Protein AF-A0A183GHI1-F1 (afdb_monomer_lite)

pLDDT: mean 78.78, std 17.62, range [42.84, 97.44]

Secondary structure (DSSP, 8-state):
--HHHHHHHHHHHHSS---EEEEE-TT--EEE--SS--SEEEEEEETTEEEEEE---TT--SGGGTS-B---SS--PBPSS---EEE-TTS-EEESS--GGG-EEEEE----SSS---HHHHHTTS-EEEEEE--

Structure (mmCIF, N/CA/C/O backbone):
data_AF-A0A183GHI1-F1
#
_entry.id   AF-A0A183GHI1-F1
#
loop_
_atom_site.group_PDB
_atom_site.id
_atom_site.type_symbol
_atom_site.label_atom_id
_atom_site.label_alt_id
_atom_site.label_comp_id
_atom_site.label_asym_id
_atom_site.label_entity_id
_atom_site.label_seq_id
_atom_site.pdbx_PDB_ins_code
_atom_site.Cartn_x
_atom_site.Cartn_y
_atom_site.Cartn_z
_atom_site.occupancy
_atom_site.B_iso_or_equiv
_atom_site.auth_seq_id
_atom_site.auth_comp_id
_atom_site.auth_asym_id
_atom_site.auth_atom_id
_atom_site.pdbx_PDB_model_num
ATOM 1 N N . MET A 1 1 ? 24.263 -10.294 43.091 1.00 52.53 1 MET A N 1
ATOM 2 C CA . MET A 1 1 ? 24.248 -9.223 42.062 1.00 52.53 1 MET A CA 1
ATOM 3 C C . MET A 1 1 ? 23.836 -9.687 40.654 1.00 52.53 1 MET A C 1
ATOM 5 O O . MET A 1 1 ? 23.770 -8.847 39.773 1.00 52.53 1 MET A O 1
ATOM 9 N N . ILE A 1 2 ? 23.483 -10.962 40.427 1.00 55.78 2 ILE A N 1
ATOM 10 C CA . ILE A 1 2 ? 23.146 -11.502 39.088 1.00 55.78 2 ILE A CA 1
ATOM 11 C C . ILE A 1 2 ? 21.675 -11.251 38.680 1.00 55.78 2 ILE A C 1
ATOM 13 O O . ILE A 1 2 ? 21.379 -11.072 37.505 1.00 55.78 2 ILE A O 1
ATOM 17 N N . PHE A 1 3 ? 20.756 -11.125 39.644 1.00 51.34 3 PHE A N 1
ATOM 18 C CA . PHE A 1 3 ? 19.318 -10.951 39.375 1.00 51.34 3 PHE A CA 1
ATOM 19 C C . PHE A 1 3 ? 18.925 -9.600 38.751 1.00 51.34 3 PHE A C 1
ATOM 21 O O . PHE A 1 3 ? 17.931 -9.527 38.033 1.00 51.34 3 PHE A O 1
ATOM 28 N N . ARG A 1 4 ? 19.696 -8.526 38.984 1.00 51.56 4 ARG A N 1
ATOM 29 C CA . ARG A 1 4 ? 19.403 -7.196 38.411 1.00 51.56 4 ARG A CA 1
ATOM 30 C C . ARG A 1 4 ? 19.732 -7.109 36.918 1.00 51.56 4 ARG A C 1
ATOM 32 O O . ARG A 1 4 ? 19.047 -6.396 36.195 1.00 51.56 4 ARG A O 1
ATOM 39 N N . SER A 1 5 ? 20.731 -7.859 36.456 1.00 56.31 5 SER A N 1
ATOM 40 C CA . SER A 1 5 ? 21.157 -7.858 35.052 1.00 56.31 5 SER A CA 1
ATOM 41 C C . SER A 1 5 ? 20.150 -8.569 34.138 1.00 56.31 5 SER A C 1
ATOM 43 O O . SER A 1 5 ? 19.945 -8.144 33.005 1.00 56.31 5 SER A O 1
ATOM 45 N N . CYS A 1 6 ? 19.459 -9.601 34.637 1.00 54.22 6 CYS A N 1
ATOM 46 C CA . CYS A 1 6 ? 18.436 -10.324 33.871 1.00 54.22 6 CYS A CA 1
ATOM 47 C C . CYS A 1 6 ? 17.162 -9.494 33.624 1.00 54.22 6 CYS A C 1
ATOM 49 O O . CYS A 1 6 ? 16.547 -9.624 32.570 1.00 54.22 6 CYS A O 1
ATOM 51 N N . LEU A 1 7 ? 16.792 -8.612 34.558 1.00 54.41 7 LEU A N 1
ATOM 52 C CA . LEU A 1 7 ? 15.621 -7.730 34.436 1.00 54.41 7 LEU A CA 1
ATOM 53 C C . LEU A 1 7 ? 15.800 -6.638 33.370 1.00 54.41 7 LEU A C 1
ATOM 55 O O . LEU A 1 7 ? 14.836 -6.242 32.722 1.00 54.41 7 LEU A O 1
ATOM 59 N N . LEU A 1 8 ? 17.033 -6.174 33.155 1.00 53.81 8 LEU A N 1
ATOM 60 C CA . LEU A 1 8 ? 17.333 -5.208 32.094 1.00 53.81 8 LEU A CA 1
ATOM 61 C C . LEU A 1 8 ? 17.269 -5.855 30.703 1.00 53.81 8 LEU A C 1
ATOM 63 O O . LEU A 1 8 ? 16.797 -5.229 29.759 1.00 53.81 8 LEU A O 1
ATOM 67 N N . LEU A 1 9 ? 17.673 -7.123 30.577 1.00 54.25 9 LEU A N 1
ATOM 68 C CA . LEU A 1 9 ? 17.614 -7.857 29.309 1.00 54.25 9 LEU A CA 1
ATOM 69 C C . LEU A 1 9 ? 16.176 -8.211 28.891 1.00 54.25 9 LEU A C 1
ATOM 71 O O . LEU A 1 9 ? 15.864 -8.141 27.703 1.00 54.25 9 LEU A O 1
ATOM 75 N N . SER A 1 10 ? 15.279 -8.528 29.834 1.00 56.31 10 SER A N 1
ATOM 76 C CA . SER A 1 10 ? 13.866 -8.787 29.506 1.00 56.31 10 SER A CA 1
ATOM 77 C C . SER A 1 10 ? 13.108 -7.517 29.112 1.00 56.31 10 SER A C 1
ATOM 79 O O . SER A 1 10 ? 12.265 -7.563 28.217 1.00 56.31 10 SER A O 1
ATOM 81 N N . ALA A 1 11 ? 13.441 -6.371 29.716 1.00 53.19 11 ALA A N 1
ATOM 82 C CA . ALA A 1 11 ? 12.863 -5.089 29.331 1.00 53.19 11 ALA A CA 1
ATOM 83 C C . ALA A 1 11 ? 13.244 -4.712 27.889 1.00 53.19 11 ALA A C 1
ATOM 85 O O . ALA A 1 11 ? 12.370 -4.321 27.123 1.00 53.19 11 ALA A O 1
ATOM 86 N N . VAL A 1 12 ? 14.506 -4.906 27.481 1.00 54.34 12 VAL A N 1
ATOM 87 C CA . VAL A 1 12 ? 14.966 -4.627 26.104 1.00 54.34 12 VAL A CA 1
ATOM 88 C C . VAL A 1 12 ? 14.313 -5.562 25.079 1.00 54.34 12 VAL A C 1
ATOM 90 O O . VAL A 1 12 ? 13.942 -5.106 24.001 1.00 54.34 12 VAL A O 1
ATOM 93 N N . ALA A 1 13 ? 14.089 -6.836 25.414 1.00 53.34 13 ALA A N 1
ATOM 94 C CA . ALA A 1 13 ? 13.412 -7.783 24.522 1.00 53.34 13 ALA A CA 1
ATOM 95 C C . ALA A 1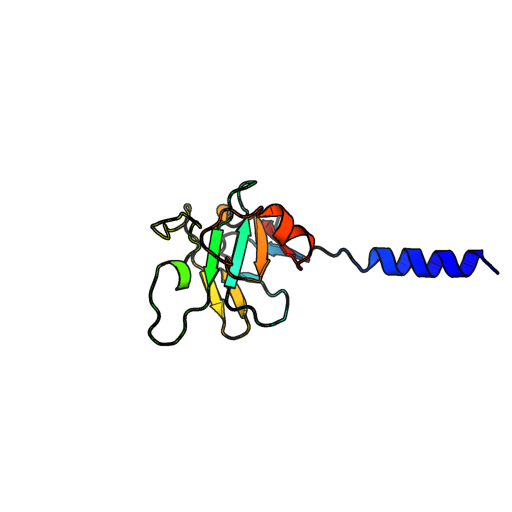 13 ? 11.930 -7.437 24.263 1.00 53.34 13 ALA A C 1
ATOM 97 O O . ALA A 1 13 ? 11.384 -7.814 23.231 1.00 53.34 13 ALA A O 1
ATOM 98 N N . CYS A 1 14 ? 11.279 -6.690 25.162 1.00 47.84 14 CYS A N 1
ATOM 99 C CA . CYS A 1 14 ? 9.898 -6.238 24.968 1.00 47.84 14 CYS A CA 1
ATOM 100 C C . CYS A 1 14 ? 9.794 -5.021 24.024 1.00 47.84 14 CYS A C 1
ATOM 102 O O . CYS A 1 14 ? 8.733 -4.766 23.460 1.00 47.84 14 CYS A O 1
ATOM 104 N N . TYR A 1 15 ? 10.893 -4.286 23.813 1.00 48.38 15 TYR A N 1
ATOM 105 C CA . TYR A 1 15 ? 10.932 -3.126 22.913 1.00 48.38 15 TYR A CA 1
ATOM 106 C C . TYR A 1 15 ? 11.164 -3.491 21.440 1.00 48.38 15 TYR A C 1
ATOM 108 O O . TYR A 1 15 ? 10.995 -2.640 20.571 1.00 48.38 15 TYR A O 1
ATOM 116 N N . THR A 1 16 ? 11.551 -4.729 21.123 1.00 46.22 16 THR A N 1
ATOM 117 C CA . THR A 1 16 ? 12.033 -5.089 19.777 1.00 46.22 16 THR A CA 1
ATOM 118 C C . THR A 1 16 ? 10.983 -5.733 18.871 1.00 46.22 16 THR A C 1
ATOM 120 O O . THR A 1 16 ? 11.326 -6.245 17.808 1.00 46.22 16 THR A O 1
ATOM 123 N N . SER A 1 17 ? 9.698 -5.735 19.233 1.00 50.44 17 SER A N 1
ATOM 124 C CA . SER A 1 17 ? 8.654 -6.362 18.403 1.00 50.44 17 SER A CA 1
ATOM 125 C C . SER A 1 17 ? 7.317 -5.624 18.445 1.00 50.44 17 SER A C 1
ATOM 127 O O . SER A 1 17 ? 6.260 -6.237 18.560 1.00 50.44 17 SER A O 1
ATOM 129 N N . THR A 1 18 ? 7.325 -4.295 18.334 1.00 51.94 18 THR A N 1
ATOM 130 C CA . THR A 1 18 ? 6.084 -3.557 18.071 1.00 51.94 18 THR A CA 1
ATOM 131 C C . THR A 1 18 ? 5.784 -3.601 16.581 1.00 51.94 18 THR A C 1
ATOM 133 O O . THR A 1 18 ? 6.216 -2.744 15.814 1.00 51.94 18 THR A O 1
ATOM 136 N N . ALA A 1 19 ? 5.028 -4.613 16.171 1.00 59.91 19 ALA A N 1
ATOM 137 C CA . ALA A 1 19 ? 4.194 -4.490 14.989 1.00 59.91 19 ALA A CA 1
ATOM 138 C C . ALA A 1 19 ? 3.323 -3.236 15.139 1.00 59.91 19 ALA A C 1
ATOM 140 O O . ALA A 1 19 ? 2.560 -3.129 16.106 1.00 59.91 19 ALA A O 1
ATOM 141 N N . LEU A 1 20 ? 3.446 -2.271 14.226 1.00 79.62 20 LEU A N 1
ATOM 142 C CA . LEU A 1 20 ? 2.577 -1.099 14.261 1.00 79.62 20 LEU A CA 1
ATOM 143 C C . LEU A 1 20 ? 1.174 -1.544 13.831 1.00 79.62 20 LEU A C 1
ATOM 145 O O . LEU A 1 20 ? 1.000 -2.063 12.732 1.00 79.62 20 LEU A O 1
ATOM 149 N N . ASN A 1 21 ? 0.173 -1.376 14.688 1.00 87.50 21 ASN A N 1
ATOM 150 C CA . ASN A 1 21 ? -1.216 -1.668 14.338 1.00 87.50 21 ASN A CA 1
ATOM 151 C C . ASN A 1 21 ? -1.914 -0.348 14.009 1.00 87.50 21 ASN A C 1
ATOM 153 O O . ASN A 1 21 ? -2.069 0.507 14.880 1.00 87.50 21 ASN A O 1
ATOM 157 N N . VAL A 1 22 ? -2.321 -0.180 12.754 1.00 92.50 22 VAL A N 1
ATOM 158 C CA . VAL A 1 22 ? -3.076 0.978 12.272 1.00 92.50 22 VAL A CA 1
ATOM 159 C C . VAL A 1 22 ? -4.530 0.553 12.112 1.00 92.50 22 VAL A C 1
ATOM 161 O O . VAL A 1 22 ? -4.817 -0.406 11.401 1.00 92.50 22 VAL A O 1
ATOM 164 N N . LYS A 1 23 ? -5.455 1.258 12.769 1.00 95.12 23 LYS A N 1
ATOM 165 C CA . LYS A 1 23 ? -6.902 1.033 12.636 1.00 95.12 23 LYS A CA 1
ATOM 166 C C . LYS A 1 23 ? -7.534 2.159 11.823 1.00 95.12 23 LYS A C 1
ATOM 168 O O . LYS A 1 23 ? -7.282 3.321 12.130 1.00 95.12 23 LYS A O 1
ATOM 173 N N . ALA A 1 24 ? -8.366 1.822 10.841 1.00 95.56 24 ALA A N 1
ATOM 174 C CA . ALA A 1 24 ? -9.077 2.795 10.008 1.00 95.56 24 ALA A CA 1
ATOM 175 C C . ALA A 1 24 ? -10.482 2.313 9.623 1.00 95.56 24 ALA A C 1
ATOM 177 O O . ALA A 1 24 ? -10.715 1.110 9.476 1.00 95.56 24 ALA A O 1
ATOM 178 N N . ALA A 1 25 ? -11.419 3.246 9.463 1.00 97.31 25 ALA A N 1
ATOM 179 C CA . ALA A 1 25 ? -12.765 2.946 8.982 1.00 97.31 25 ALA A CA 1
ATOM 180 C C . ALA A 1 25 ? -12.826 2.909 7.444 1.00 97.31 25 ALA A C 1
ATOM 182 O O . ALA A 1 25 ? -12.029 3.545 6.752 1.00 97.31 25 ALA A O 1
ATOM 183 N N . VAL A 1 26 ? -13.819 2.206 6.889 1.00 96.50 26 VAL A N 1
ATOM 184 C CA . VAL A 1 26 ? -14.080 2.238 5.441 1.00 96.50 26 VAL A CA 1
ATOM 185 C C . VAL A 1 26 ? -14.407 3.668 5.006 1.00 96.50 26 VAL A C 1
ATOM 187 O O . VAL A 1 26 ? -15.212 4.350 5.634 1.00 96.50 26 VAL A O 1
ATOM 190 N N . GLY A 1 27 ? -13.786 4.117 3.919 1.00 96.56 27 GLY A N 1
ATOM 191 C CA . GLY A 1 27 ? -13.896 5.478 3.406 1.00 96.56 27 GLY A CA 1
ATOM 192 C C . GLY A 1 27 ? -12.794 6.415 3.904 1.00 96.56 27 GLY A C 1
ATOM 193 O O . GLY A 1 27 ? -12.511 7.409 3.234 1.00 96.56 27 GLY A O 1
ATOM 194 N N . GLU A 1 28 ? -12.144 6.091 5.026 1.00 97.19 28 GLU A N 1
ATOM 195 C CA . GLU A 1 28 ? -11.122 6.928 5.655 1.00 97.19 28 GLU A CA 1
ATOM 196 C C . GLU A 1 28 ? -9.840 6.983 4.816 1.00 97.19 28 GLU A C 1
ATOM 198 O O . GLU A 1 28 ? -9.422 5.998 4.202 1.00 97.19 28 GLU A O 1
ATOM 203 N N . ARG A 1 29 ? -9.187 8.147 4.798 1.00 97.44 29 ARG A N 1
ATOM 204 C CA . ARG A 1 29 ? -7.853 8.290 4.217 1.00 97.44 29 ARG A CA 1
ATOM 205 C C . ARG A 1 29 ? -6.818 7.776 5.213 1.00 97.44 29 ARG A C 1
ATOM 207 O O . ARG A 1 29 ? -6.737 8.288 6.324 1.00 97.44 29 ARG A O 1
ATOM 214 N N . VAL A 1 30 ? -5.976 6.842 4.788 1.00 96.56 30 VAL A N 1
ATOM 215 C CA . VAL A 1 30 ? -4.950 6.224 5.639 1.00 96.56 30 VAL A CA 1
ATOM 216 C C . VAL A 1 30 ? -3.564 6.573 5.120 1.00 96.56 30 VAL A C 1
ATOM 218 O O . VAL A 1 30 ? -3.299 6.441 3.926 1.00 96.56 30 VAL A O 1
ATOM 221 N N . THR A 1 31 ? -2.675 6.981 6.023 1.00 95.75 31 THR A N 1
ATOM 222 C CA . THR A 1 31 ? -1.246 7.155 5.742 1.00 95.75 31 THR A CA 1
ATOM 223 C C . THR A 1 31 ? -0.460 6.151 6.570 1.00 95.75 31 THR A C 1
ATOM 225 O O . THR A 1 31 ? -0.587 6.109 7.791 1.00 95.75 31 THR A O 1
ATOM 228 N N . LEU A 1 32 ? 0.343 5.344 5.892 1.00 94.00 32 LEU A N 1
ATOM 229 C CA . LEU A 1 32 ? 1.205 4.324 6.462 1.00 94.00 32 LEU A CA 1
ATOM 230 C C . LEU A 1 32 ? 2.655 4.770 6.287 1.00 94.00 32 LEU A C 1
ATOM 232 O O . LEU A 1 32 ? 3.092 5.050 5.171 1.00 94.00 32 LEU A O 1
ATOM 236 N N . ASP A 1 33 ? 3.388 4.844 7.392 1.00 91.31 33 ASP A N 1
ATOM 237 C CA . ASP A 1 33 ? 4.775 5.298 7.415 1.00 91.31 33 ASP A CA 1
ATOM 238 C C . ASP A 1 33 ? 5.573 4.435 8.399 1.00 91.31 33 ASP A C 1
ATOM 240 O O . ASP A 1 33 ? 5.227 4.329 9.576 1.00 91.31 33 ASP A O 1
ATOM 244 N N . LEU A 1 34 ? 6.608 3.768 7.889 1.00 86.00 34 LEU A N 1
ATOM 245 C CA . LEU A 1 34 ? 7.531 2.931 8.663 1.00 86.00 34 LEU A CA 1
ATOM 246 C C . LEU A 1 34 ? 8.901 3.606 8.848 1.00 86.00 34 LEU A C 1
ATOM 248 O O . LEU A 1 34 ? 9.824 2.985 9.377 1.00 86.00 34 LEU A O 1
ATOM 252 N N . GLY A 1 35 ? 9.040 4.867 8.430 1.00 77.31 35 GLY A N 1
ATOM 253 C CA . GLY A 1 35 ? 10.313 5.569 8.359 1.00 77.31 35 GLY A CA 1
ATOM 254 C C . GLY A 1 35 ? 11.183 5.119 7.179 1.00 77.31 35 GLY A C 1
ATOM 255 O O . GLY A 1 35 ? 10.926 4.110 6.528 1.00 77.31 35 GLY A O 1
ATOM 256 N N . ALA A 1 36 ? 12.221 5.913 6.900 1.00 62.50 36 ALA A N 1
ATOM 257 C CA . ALA A 1 36 ? 13.233 5.710 5.856 1.00 62.50 36 ALA A CA 1
ATOM 258 C C . ALA A 1 36 ? 12.708 5.226 4.478 1.00 62.50 36 ALA A C 1
ATOM 260 O O . ALA A 1 36 ? 12.879 4.070 4.105 1.00 62.50 36 ALA A O 1
ATOM 261 N N . GLY A 1 37 ? 12.155 6.161 3.694 1.00 61.69 37 GLY A N 1
ATOM 262 C CA . GLY A 1 37 ? 12.596 6.494 2.324 1.00 61.69 37 GLY A CA 1
ATOM 263 C C . GLY A 1 37 ? 12.573 5.438 1.213 1.00 61.69 37 GLY A C 1
ATOM 264 O O . GLY A 1 37 ? 13.150 5.688 0.157 1.00 61.69 37 GLY A O 1
ATOM 265 N N . ASP A 1 38 ? 11.953 4.278 1.404 1.00 74.88 38 ASP A N 1
ATOM 266 C CA . ASP A 1 38 ? 11.790 3.315 0.314 1.00 74.88 38 ASP A CA 1
ATOM 267 C C . ASP A 1 38 ? 10.740 3.821 -0.692 1.00 74.88 38 ASP A C 1
ATOM 269 O O . ASP A 1 38 ? 9.614 4.181 -0.346 1.00 74.88 38 ASP A O 1
ATOM 273 N N . ASP A 1 39 ? 11.079 3.761 -1.979 1.00 85.00 39 ASP A N 1
ATOM 274 C CA . ASP A 1 39 ? 10.203 4.172 -3.082 1.00 85.00 39 ASP A CA 1
ATOM 275 C C . ASP A 1 39 ? 9.068 3.181 -3.357 1.00 85.00 39 ASP A C 1
ATOM 277 O O . ASP A 1 39 ? 8.488 3.183 -4.438 1.00 85.00 39 ASP A O 1
ATOM 281 N N . GLY A 1 40 ? 8.761 2.260 -2.451 1.00 88.88 40 GLY A N 1
ATOM 282 C CA . GLY A 1 40 ? 7.760 1.242 -2.709 1.00 88.88 40 GLY A CA 1
ATOM 283 C C . GLY A 1 40 ? 7.250 0.561 -1.468 1.00 88.88 40 GLY A C 1
ATOM 284 O O . GLY A 1 40 ? 7.883 0.570 -0.417 1.00 88.88 40 GLY A O 1
ATOM 285 N N . TRP A 1 41 ? 6.083 -0.035 -1.636 1.00 91.19 41 TRP A N 1
ATOM 286 C CA . TRP A 1 41 ? 5.374 -0.755 -0.607 1.00 91.19 41 TRP A CA 1
ATOM 287 C C . TRP A 1 41 ? 4.931 -2.097 -1.131 1.00 91.19 41 TRP A C 1
ATOM 289 O O . TRP A 1 41 ? 4.535 -2.245 -2.289 1.00 91.19 41 TRP A O 1
ATOM 299 N N . ARG A 1 42 ? 4.948 -3.065 -0.230 1.00 89.31 42 ARG A N 1
ATOM 300 C CA . ARG A 1 42 ? 4.349 -4.371 -0.426 1.00 89.31 42 ARG A CA 1
ATOM 301 C C . ARG A 1 42 ? 3.221 -4.542 0.564 1.00 89.31 42 ARG A C 1
ATOM 303 O O . ARG A 1 42 ? 3.294 -4.030 1.683 1.00 89.31 42 ARG A O 1
ATOM 310 N N . ARG A 1 43 ? 2.215 -5.303 0.160 1.00 91.44 43 ARG A N 1
ATOM 311 C CA . ARG A 1 43 ? 1.178 -5.759 1.069 1.00 91.44 43 ARG A CA 1
ATOM 312 C C . ARG A 1 43 ? 0.821 -7.212 0.849 1.00 91.44 43 ARG A C 1
ATOM 314 O O . ARG A 1 43 ? 0.943 -7.730 -0.259 1.00 91.44 43 ARG A O 1
ATOM 321 N N . GLU A 1 44 ? 0.316 -7.818 1.907 1.00 89.81 44 GLU A N 1
ATOM 322 C CA . GLU A 1 44 ? -0.233 -9.163 1.915 1.00 89.81 44 GLU A CA 1
ATOM 323 C C . GLU A 1 44 ? -1.612 -9.110 2.572 1.00 89.81 44 GLU A C 1
ATOM 325 O O . GLU A 1 44 ? -1.751 -8.869 3.772 1.00 89.81 44 GLU A O 1
ATOM 330 N N . ARG A 1 45 ? -2.645 -9.287 1.748 1.00 90.38 45 ARG A N 1
ATOM 331 C CA . ARG A 1 45 ? -4.047 -9.375 2.189 1.00 90.38 45 ARG A CA 1
ATOM 332 C C . ARG A 1 45 ? -4.523 -10.819 2.278 1.00 90.38 45 ARG A C 1
ATOM 334 O O . ARG A 1 45 ? -5.390 -11.157 3.074 1.00 90.38 45 ARG A O 1
ATOM 341 N N . VAL A 1 46 ? -3.937 -11.663 1.431 1.00 84.44 46 VAL A N 1
ATOM 342 C CA . VAL A 1 46 ? -4.149 -13.106 1.360 1.00 84.44 46 VAL A CA 1
ATOM 343 C C . VAL A 1 46 ? -2.795 -13.766 1.546 1.00 84.44 46 VAL A C 1
ATOM 345 O O . VAL A 1 46 ? -1.823 -13.364 0.907 1.00 84.44 46 VAL A O 1
ATOM 348 N N . ARG A 1 47 ? -2.740 -14.784 2.408 1.00 80.50 47 ARG A N 1
ATOM 349 C CA . ARG A 1 47 ? -1.483 -15.434 2.769 1.00 80.50 47 ARG A CA 1
ATOM 350 C C . ARG A 1 47 ? -0.739 -15.954 1.532 1.00 80.50 47 ARG A C 1
ATOM 352 O O . ARG A 1 47 ? -1.298 -16.741 0.773 1.00 80.50 47 ARG A O 1
ATOM 359 N N . GLY A 1 48 ? 0.516 -15.553 1.358 1.00 75.31 48 GLY A N 1
ATOM 360 C CA . GLY A 1 48 ? 1.381 -15.945 0.242 1.00 75.31 48 GLY A CA 1
ATOM 361 C C . GLY A 1 48 ? 1.165 -15.168 -1.062 1.00 75.31 48 GLY A C 1
ATOM 362 O O . GLY A 1 48 ? 1.895 -15.410 -2.023 1.00 75.31 48 GLY A O 1
ATOM 363 N N . LEU A 1 49 ? 0.215 -14.225 -1.112 1.00 81.38 49 LEU A N 1
ATOM 364 C CA . LEU A 1 49 ? 0.005 -13.345 -2.261 1.00 81.38 49 LEU A CA 1
ATOM 365 C C . LEU A 1 49 ? 0.496 -11.935 -1.940 1.00 81.38 49 LEU A C 1
ATOM 367 O O . LEU A 1 49 ? -0.179 -11.155 -1.267 1.00 81.38 49 LEU A O 1
ATOM 371 N N . VAL A 1 50 ? 1.676 -11.611 -2.456 1.00 84.94 50 VAL A N 1
ATOM 372 C CA . VAL A 1 50 ? 2.270 -10.286 -2.286 1.00 84.94 50 VAL A CA 1
ATOM 373 C C . VAL A 1 50 ? 1.861 -9.396 -3.430 1.00 84.94 50 VAL A C 1
ATOM 375 O O . VAL A 1 50 ? 2.018 -9.749 -4.591 1.00 84.94 50 VAL A O 1
ATOM 378 N N . GLU A 1 51 ? 1.386 -8.213 -3.093 1.00 89.81 51 GLU A N 1
ATOM 379 C CA . GLU A 1 51 ? 1.089 -7.149 -4.035 1.00 89.81 51 GLU A CA 1
ATOM 380 C C . GLU A 1 51 ? 2.056 -5.995 -3.773 1.00 89.81 51 GLU A C 1
ATOM 382 O O . GLU A 1 51 ? 2.482 -5.798 -2.633 1.00 89.81 51 GLU A O 1
ATOM 387 N N . PHE A 1 52 ? 2.409 -5.211 -4.790 1.00 89.62 52 PHE A N 1
ATOM 388 C CA . PHE A 1 52 ? 3.287 -4.058 -4.596 1.00 89.62 52 PHE A CA 1
ATOM 389 C C . PHE A 1 52 ? 2.799 -2.805 -5.312 1.00 89.62 52 PHE A C 1
ATOM 391 O O . PHE A 1 52 ? 2.155 -2.872 -6.353 1.00 89.62 52 PHE A O 1
ATOM 398 N N . ILE A 1 53 ? 3.149 -1.657 -4.752 1.00 91.69 53 ILE A N 1
ATOM 399 C CA . ILE A 1 53 ? 2.958 -0.325 -5.321 1.00 91.69 53 ILE A CA 1
ATOM 400 C C . ILE A 1 53 ? 4.274 0.428 -5.170 1.00 91.69 53 ILE A C 1
ATOM 402 O O . ILE A 1 53 ? 5.033 0.175 -4.232 1.00 91.69 53 ILE A O 1
ATOM 406 N N . LYS A 1 54 ? 4.590 1.337 -6.088 1.00 89.56 54 LYS A N 1
ATOM 407 C CA . LYS A 1 54 ? 5.797 2.145 -5.970 1.00 89.56 54 LYS A CA 1
ATOM 408 C C . LYS A 1 54 ? 5.586 3.597 -6.350 1.00 89.56 54 LYS A C 1
ATOM 410 O O . LYS A 1 54 ? 4.726 3.926 -7.162 1.00 89.56 54 LYS A O 1
ATOM 415 N N . ARG A 1 55 ? 6.428 4.455 -5.786 1.00 90.69 55 ARG A N 1
ATOM 416 C CA . ARG A 1 55 ? 6.604 5.816 -6.262 1.00 90.69 55 ARG A CA 1
ATOM 417 C C . ARG A 1 55 ? 7.171 5.752 -7.675 1.00 90.69 55 ARG A C 1
ATOM 419 O O . ARG A 1 55 ? 8.138 5.036 -7.941 1.00 90.69 55 ARG A O 1
ATOM 426 N N . CYS A 1 56 ? 6.544 6.495 -8.571 1.00 87.44 56 CYS A N 1
ATOM 427 C CA . CYS A 1 56 ? 7.012 6.675 -9.934 1.00 87.44 56 CYS A CA 1
ATOM 428 C C . CYS A 1 56 ? 7.664 8.047 -10.057 1.00 87.44 56 CYS A C 1
ATOM 430 O O . CYS A 1 56 ? 7.153 9.032 -9.521 1.00 87.44 56 CYS A O 1
ATOM 432 N N . GLY A 1 57 ? 8.817 8.090 -10.723 1.00 87.12 57 GLY A N 1
ATOM 433 C CA . GLY A 1 57 ? 9.513 9.341 -11.001 1.00 87.12 57 GLY A CA 1
ATOM 434 C C . GLY A 1 57 ? 8.796 10.179 -12.068 1.00 87.12 57 GLY A C 1
ATOM 435 O O . GLY A 1 57 ? 7.837 9.714 -12.691 1.00 87.12 57 GLY A O 1
ATOM 436 N N . PRO A 1 58 ? 9.274 11.407 -12.329 1.00 88.06 58 PRO A N 1
ATOM 437 C CA . PRO A 1 58 ? 8.768 12.227 -13.424 1.00 88.06 58 PRO A CA 1
ATOM 438 C C . PRO A 1 58 ? 8.818 11.463 -14.757 1.00 88.06 58 PRO A C 1
ATOM 440 O O . PRO A 1 58 ? 9.871 10.970 -15.155 1.00 88.06 58 PRO A O 1
ATOM 443 N N . GLY A 1 59 ? 7.676 11.345 -15.438 1.00 87.06 59 GLY A N 1
ATOM 444 C CA . GLY A 1 59 ? 7.562 10.655 -16.730 1.00 87.06 59 GLY A CA 1
ATOM 445 C C . GLY A 1 59 ? 7.438 9.128 -16.659 1.00 87.06 59 GLY A C 1
ATOM 446 O O . GLY A 1 59 ? 7.130 8.507 -17.676 1.00 87.06 59 GLY A O 1
ATOM 447 N N . GLU A 1 60 ? 7.606 8.507 -15.488 1.00 85.12 60 GLU A N 1
ATOM 448 C CA . GLU A 1 60 ? 7.304 7.087 -15.324 1.00 85.12 60 GLU A CA 1
ATOM 449 C C . GLU A 1 60 ? 5.786 6.879 -15.235 1.00 85.12 60 GLU A C 1
ATOM 451 O O . GLU A 1 60 ? 5.095 7.497 -14.425 1.00 85.12 60 GLU A O 1
ATOM 456 N N . THR A 1 61 ? 5.268 5.965 -16.055 1.00 83.94 61 THR A N 1
ATOM 457 C CA . THR A 1 61 ? 3.852 5.595 -16.070 1.00 83.94 61 THR A CA 1
ATOM 458 C C . THR A 1 61 ? 3.690 4.093 -15.862 1.00 83.94 61 THR A C 1
ATOM 460 O O . THR A 1 61 ? 4.585 3.296 -16.148 1.00 83.94 61 THR A O 1
ATOM 463 N N . GLY A 1 62 ? 2.543 3.693 -15.320 1.00 85.88 62 GLY A N 1
ATOM 464 C CA . GLY A 1 62 ? 2.212 2.291 -15.116 1.00 85.88 62 GLY A CA 1
ATOM 465 C C . GLY A 1 62 ? 1.203 2.085 -13.991 1.00 85.88 62 GLY A C 1
ATOM 466 O O . GLY A 1 62 ? 1.023 2.961 -13.142 1.00 85.88 62 GLY A O 1
ATOM 467 N N . PRO A 1 63 ? 0.546 0.915 -13.950 1.00 88.75 63 PRO A N 1
ATOM 468 C CA . PRO A 1 63 ? -0.443 0.615 -12.920 1.00 88.75 63 PRO A CA 1
ATOM 469 C C . PRO A 1 63 ? 0.161 0.630 -11.509 1.00 88.75 63 PRO A C 1
ATOM 471 O O . PRO A 1 63 ? -0.502 1.055 -10.571 1.00 88.75 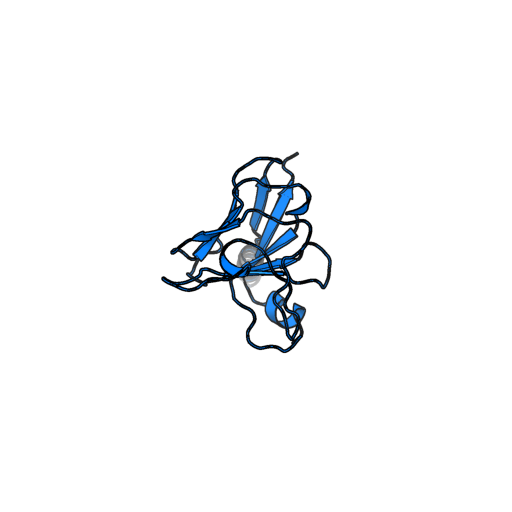63 PRO A O 1
ATOM 474 N N . HIS A 1 64 ? 1.437 0.259 -11.362 1.00 87.94 64 HIS A N 1
ATOM 475 C CA . HIS A 1 64 ? 2.157 0.243 -10.082 1.00 87.94 64 HIS A CA 1
ATOM 476 C C . HIS A 1 64 ? 2.389 1.629 -9.464 1.00 87.94 64 HIS A C 1
ATOM 478 O O . HIS A 1 64 ? 2.851 1.692 -8.329 1.00 87.94 64 HIS A O 1
ATOM 484 N N . CYS A 1 65 ? 2.117 2.720 -10.189 1.00 88.69 65 CYS A N 1
ATOM 485 C CA . CYS A 1 65 ? 2.264 4.088 -9.684 1.00 88.69 65 CYS A CA 1
ATOM 486 C C . CYS A 1 65 ? 1.086 4.526 -8.798 1.00 88.69 65 CYS A C 1
ATOM 488 O O . CYS A 1 65 ? 1.236 5.400 -7.946 1.00 88.69 65 CYS A O 1
ATOM 490 N N . THR A 1 66 ? -0.097 3.950 -9.029 1.00 90.75 66 THR A N 1
ATOM 491 C CA . THR A 1 66 ? -1.363 4.350 -8.383 1.00 90.75 66 THR A CA 1
ATOM 492 C C . THR A 1 66 ? -2.203 3.166 -7.907 1.00 90.75 66 THR A C 1
ATOM 494 O O . THR A 1 66 ? -3.303 3.340 -7.391 1.00 90.75 66 THR A O 1
ATOM 497 N N . ASN A 1 67 ? -1.718 1.942 -8.117 1.00 92.19 67 ASN A N 1
ATOM 498 C CA . ASN A 1 67 ? -2.389 0.721 -7.709 1.00 92.19 67 ASN A CA 1
ATOM 499 C C . ASN A 1 67 ? -1.368 -0.299 -7.217 1.00 92.19 67 ASN A C 1
ATOM 501 O O . ASN A 1 67 ? -0.221 -0.345 -7.667 1.00 92.19 67 ASN A O 1
ATOM 505 N N . PHE A 1 68 ? -1.840 -1.182 -6.346 1.00 92.25 68 PHE A N 1
ATOM 506 C CA . PHE A 1 68 ? -1.149 -2.428 -6.075 1.00 92.25 68 PHE A CA 1
ATOM 507 C C . PHE A 1 68 ? -1.220 -3.339 -7.300 1.00 92.25 68 PHE A C 1
ATOM 509 O O . PHE A 1 68 ? -2.270 -3.479 -7.929 1.00 92.25 68 PHE A O 1
ATOM 516 N N . VAL A 1 69 ? -0.097 -3.958 -7.641 1.00 89.81 69 VAL A N 1
ATOM 517 C CA . VAL A 1 69 ? 0.028 -4.910 -8.744 1.00 89.81 69 VAL A CA 1
ATOM 518 C C . VAL A 1 69 ? 0.612 -6.226 -8.247 1.00 89.81 69 VAL A C 1
ATOM 520 O O . VAL A 1 69 ? 1.331 -6.270 -7.247 1.00 89.81 69 VAL A O 1
ATOM 523 N N . LEU A 1 70 ? 0.315 -7.304 -8.962 1.00 86.25 70 LEU A N 1
ATOM 524 C CA . LEU A 1 70 ? 0.871 -8.621 -8.683 1.00 86.25 70 LEU A CA 1
ATOM 525 C C . LEU A 1 70 ? 2.283 -8.763 -9.295 1.00 86.25 70 LEU A C 1
ATOM 527 O O . LEU A 1 70 ? 2.498 -8.341 -10.437 1.00 86.25 70 LEU A O 1
ATOM 531 N N . PRO A 1 71 ? 3.248 -9.375 -8.582 1.00 69.94 71 PRO A N 1
ATOM 532 C CA . PRO A 1 71 ? 4.561 -9.732 -9.101 1.00 69.94 71 PRO A CA 1
ATOM 533 C C . PRO A 1 71 ? 4.421 -11.008 -9.939 1.00 69.94 71 PRO A C 1
ATOM 535 O O . PRO A 1 71 ? 4.561 -12.120 -9.444 1.00 69.94 71 PRO A O 1
ATOM 538 N N . VAL A 1 72 ? 4.065 -10.860 -11.212 1.00 66.88 72 VAL A N 1
ATOM 539 C CA . VAL A 1 72 ? 3.868 -11.982 -12.147 1.00 66.88 72 VAL A CA 1
ATOM 540 C C . VAL A 1 72 ? 4.791 -11.755 -13.346 1.00 66.88 72 VAL A C 1
ATOM 542 O O . VAL A 1 72 ? 4.943 -10.605 -13.765 1.00 66.88 72 VAL A O 1
ATOM 545 N N . PRO A 1 73 ? 5.441 -12.803 -13.890 1.00 55.19 73 PRO A N 1
ATOM 546 C CA . PRO A 1 73 ? 6.713 -12.659 -14.606 1.00 55.19 73 PRO A CA 1
ATOM 547 C C . PRO A 1 73 ? 6.696 -11.860 -15.916 1.00 55.19 73 PRO A C 1
ATOM 549 O O . PRO A 1 73 ? 7.772 -11.505 -16.387 1.00 55.19 73 PRO A O 1
ATOM 552 N N . TYR A 1 74 ? 5.533 -11.546 -16.496 1.00 50.81 74 TYR A N 1
ATOM 553 C CA . TYR A 1 74 ? 5.465 -10.873 -17.802 1.00 50.81 74 TYR A CA 1
ATOM 554 C C . TYR A 1 74 ? 4.499 -9.686 -17.874 1.00 50.81 74 TYR A C 1
ATOM 556 O O . TYR A 1 74 ? 4.667 -8.841 -18.746 1.00 50.81 74 TYR A O 1
ATOM 564 N N . GLU A 1 75 ? 3.559 -9.539 -16.932 1.00 59.47 75 GLU A N 1
ATOM 565 C CA . GLU A 1 75 ? 2.662 -8.379 -16.882 1.00 59.47 75 GLU A CA 1
ATOM 566 C C . GLU A 1 75 ? 2.312 -8.013 -15.436 1.00 59.47 75 GLU A C 1
ATOM 568 O O . GLU A 1 75 ? 1.783 -8.823 -14.670 1.00 59.47 75 GLU A O 1
ATOM 573 N N . ARG A 1 76 ? 2.577 -6.754 -15.063 1.00 71.62 76 ARG A N 1
ATOM 574 C CA . ARG A 1 76 ? 2.143 -6.170 -13.787 1.00 71.62 76 ARG A CA 1
ATOM 575 C C . ARG A 1 76 ? 0.638 -5.935 -13.842 1.00 71.62 76 ARG A C 1
ATOM 577 O O . ARG A 1 76 ? 0.177 -4.851 -14.195 1.00 71.62 76 ARG A O 1
ATOM 584 N N . ARG A 1 77 ? -0.134 -6.969 -13.524 1.00 86.06 77 ARG A N 1
ATOM 585 C CA . ARG A 1 77 ? -1.593 -6.875 -13.448 1.00 86.06 77 ARG A CA 1
ATOM 586 C C . ARG A 1 77 ? -1.994 -6.169 -12.162 1.00 86.06 77 ARG A C 1
ATOM 588 O O . ARG A 1 77 ? -1.448 -6.465 -11.101 1.00 86.06 77 ARG A O 1
ATOM 595 N N . VAL A 1 78 ? -2.955 -5.254 -12.265 1.00 89.69 78 VAL A N 1
ATOM 596 C CA . VAL A 1 78 ? -3.573 -4.613 -11.099 1.00 89.69 78 VAL A CA 1
ATOM 597 C C . VAL A 1 78 ? -4.162 -5.695 -10.195 1.00 89.69 78 VAL A C 1
ATOM 599 O O . VAL A 1 78 ? -4.858 -6.592 -10.673 1.00 89.69 78 VAL A O 1
ATOM 602 N N . ALA A 1 79 ? -3.844 -5.625 -8.906 1.00 90.56 79 ALA A N 1
ATOM 603 C CA . ALA A 1 79 ? -4.394 -6.519 -7.907 1.00 90.56 79 ALA A CA 1
ATOM 604 C C . ALA A 1 79 ? -5.869 -6.182 -7.667 1.00 90.56 79 ALA A C 1
ATOM 606 O O . ALA A 1 79 ? -6.241 -5.016 -7.522 1.00 90.56 79 ALA A O 1
ATOM 607 N N . GLU A 1 80 ? -6.704 -7.215 -7.610 1.00 91.06 80 GLU A N 1
ATOM 608 C CA . GLU A 1 80 ? -8.133 -7.080 -7.348 1.00 91.06 80 GLU A CA 1
ATOM 609 C C . GLU A 1 80 ? -8.473 -7.625 -5.948 1.00 91.06 80 GLU A C 1
ATOM 611 O O . GLU A 1 80 ? -7.879 -8.615 -5.514 1.00 91.06 80 GLU A O 1
ATOM 616 N N . PRO A 1 81 ? -9.407 -7.011 -5.200 1.00 92.25 81 PRO A N 1
ATOM 617 C CA . PRO A 1 81 ? -10.057 -5.729 -5.482 1.00 92.25 81 PRO A CA 1
ATOM 618 C C . PRO A 1 81 ? -9.082 -4.547 -5.448 1.00 92.25 81 PRO A C 1
ATOM 620 O O . PRO A 1 81 ? -8.225 -4.490 -4.561 1.00 92.25 81 PRO A O 1
ATOM 623 N N . ARG A 1 82 ? -9.242 -3.603 -6.385 1.00 93.75 82 ARG A N 1
ATOM 624 C CA . ARG A 1 82 ? -8.377 -2.414 -6.479 1.00 93.75 82 ARG A CA 1
ATOM 625 C C . ARG A 1 82 ? -8.409 -1.551 -5.231 1.00 93.75 82 ARG A C 1
ATOM 627 O O . ARG A 1 82 ? -9.467 -1.337 -4.630 1.00 93.75 82 ARG A O 1
ATOM 634 N N . SER A 1 83 ? -7.282 -0.906 -4.981 1.00 93.12 83 SER A N 1
ATOM 635 C CA . SER A 1 83 ? -7.117 0.100 -3.937 1.00 93.12 83 SER A CA 1
ATOM 636 C C . SER A 1 83 ? -6.668 1.399 -4.575 1.00 93.12 83 SER A C 1
ATOM 638 O O . SER A 1 83 ? -5.773 1.390 -5.416 1.00 93.12 83 SER A O 1
ATOM 640 N N . ASP A 1 84 ? -7.288 2.503 -4.174 1.00 91.81 84 ASP A N 1
ATOM 641 C CA . ASP A 1 84 ? -6.861 3.833 -4.594 1.00 91.81 84 ASP A CA 1
ATOM 642 C C . ASP A 1 84 ? -5.748 4.297 -3.655 1.00 91.81 84 ASP A C 1
ATOM 644 O O . ASP A 1 84 ? -6.005 4.708 -2.519 1.00 91.81 84 ASP A O 1
ATOM 648 N N . ALA A 1 85 ? -4.502 4.137 -4.100 1.00 95.31 85 ALA A N 1
ATOM 649 C CA . ALA A 1 85 ? -3.334 4.367 -3.269 1.00 95.31 85 ALA A CA 1
ATOM 650 C C . ALA A 1 85 ? -2.161 4.956 -4.059 1.00 95.31 85 ALA A C 1
ATOM 652 O O . ALA A 1 85 ? -2.095 4.856 -5.278 1.00 95.31 85 ALA A O 1
ATOM 653 N N . TYR A 1 86 ? -1.217 5.580 -3.365 1.00 94.56 86 TYR A N 1
ATOM 654 C CA . TYR A 1 86 ? 0.031 6.062 -3.953 1.00 94.56 86 TYR A CA 1
ATOM 655 C C . TYR A 1 86 ? 1.122 6.172 -2.890 1.00 94.56 86 TYR A C 1
ATOM 657 O O . TYR A 1 86 ? 0.833 6.222 -1.696 1.00 94.56 86 TYR A O 1
ATOM 665 N N . VAL A 1 87 ? 2.378 6.234 -3.330 1.00 94.00 87 VAL A N 1
ATOM 666 C CA . VAL A 1 87 ? 3.532 6.438 -2.445 1.00 94.00 87 VAL A CA 1
ATOM 667 C C . VAL A 1 87 ? 4.009 7.885 -2.571 1.00 94.00 87 VAL A C 1
ATOM 669 O O . VAL A 1 87 ? 4.197 8.382 -3.683 1.00 94.00 87 VAL A O 1
ATOM 672 N N . THR A 1 88 ? 4.155 8.580 -1.443 1.00 92.88 88 THR A N 1
ATOM 673 C CA . THR A 1 88 ? 4.639 9.966 -1.380 1.00 92.88 88 THR A CA 1
ATOM 674 C C . THR A 1 88 ? 6.142 10.043 -1.644 1.00 92.88 88 THR A C 1
ATOM 676 O O . THR A 1 88 ? 6.851 9.043 -1.591 1.00 92.88 88 THR A O 1
ATOM 679 N N . GLU A 1 89 ? 6.658 11.253 -1.864 1.00 89.94 89 GLU A N 1
ATOM 680 C CA . GLU A 1 89 ? 8.102 11.506 -1.965 1.00 89.94 89 GLU A CA 1
ATOM 681 C C . GLU A 1 89 ? 8.886 11.114 -0.705 1.00 89.94 89 GLU A C 1
ATOM 683 O O . GLU A 1 89 ? 10.023 10.669 -0.815 1.00 89.94 89 GLU A O 1
ATOM 688 N N . SER A 1 90 ? 8.266 11.201 0.475 1.00 89.38 90 SER A N 1
ATOM 689 C CA . SER A 1 90 ? 8.869 10.746 1.733 1.00 89.38 90 SER A CA 1
ATOM 690 C C . SER A 1 90 ? 8.902 9.220 1.890 1.00 89.38 90 SER A C 1
ATOM 692 O O . SER A 1 90 ? 9.456 8.728 2.870 1.00 89.38 90 SER A O 1
ATOM 694 N N . GLY A 1 91 ? 8.301 8.471 0.958 1.00 90.06 91 GLY A N 1
ATOM 695 C CA . GLY A 1 91 ? 8.174 7.017 1.035 1.00 90.06 91 GLY A CA 1
ATOM 696 C C . GLY A 1 91 ? 6.966 6.537 1.844 1.00 90.06 91 GLY A C 1
ATOM 697 O O . GLY A 1 91 ? 6.851 5.343 2.093 1.00 90.06 91 GLY A O 1
ATOM 698 N N . ALA A 1 92 ? 6.039 7.417 2.238 1.00 93.25 92 ALA A N 1
ATOM 699 C CA . ALA A 1 92 ? 4.815 7.014 2.930 1.00 93.25 92 ALA A CA 1
ATOM 700 C C . ALA A 1 92 ? 3.776 6.475 1.936 1.00 93.25 92 ALA A C 1
ATOM 702 O O . ALA A 1 92 ? 3.588 7.028 0.851 1.00 93.25 92 ALA A O 1
ATOM 703 N N . LEU A 1 93 ? 3.061 5.418 2.311 1.00 95.25 93 LEU A N 1
ATOM 704 C CA . LEU A 1 93 ? 1.943 4.898 1.531 1.00 95.25 93 LEU A CA 1
ATOM 705 C C . LEU A 1 93 ? 0.655 5.590 1.955 1.00 95.25 93 LEU A C 1
ATOM 707 O O . LEU A 1 93 ? 0.267 5.560 3.118 1.00 95.25 93 LEU A O 1
ATOM 711 N N . VAL A 1 94 ? -0.046 6.165 0.989 1.00 96.50 94 VAL A N 1
ATOM 712 C CA . VAL A 1 94 ? -1.358 6.766 1.190 1.00 96.50 94 VAL A CA 1
ATOM 713 C C . VAL A 1 94 ? -2.403 5.904 0.507 1.00 96.50 94 VAL A C 1
ATOM 715 O O . VAL A 1 94 ? -2.339 5.715 -0.703 1.00 96.50 94 VAL A O 1
ATOM 718 N N . ILE A 1 95 ? -3.404 5.458 1.260 1.00 97.31 95 ILE A N 1
ATOM 719 C CA . ILE A 1 95 ? -4.653 4.900 0.736 1.00 97.31 95 ILE A CA 1
ATOM 720 C C . ILE A 1 95 ? -5.693 6.018 0.814 1.00 97.31 95 ILE A C 1
ATOM 722 O O . ILE A 1 95 ? -6.010 6.503 1.901 1.00 97.31 95 ILE A O 1
ATOM 726 N N . ARG A 1 96 ? -6.188 6.489 -0.337 1.00 96.44 96 ARG A N 1
ATOM 727 C CA . ARG A 1 96 ? -7.054 7.680 -0.402 1.00 96.44 96 ARG A CA 1
ATOM 728 C C . ARG A 1 96 ? -8.397 7.459 0.276 1.00 96.44 96 ARG A C 1
ATOM 730 O O . ARG A 1 96 ? -8.894 8.373 0.925 1.00 96.44 96 ARG A O 1
ATOM 737 N N . SER A 1 97 ? -8.958 6.269 0.097 1.00 96.25 97 SER A N 1
ATOM 738 C CA . SER A 1 97 ? -10.221 5.848 0.685 1.00 96.25 97 SER A CA 1
ATOM 739 C C . SER A 1 97 ? -10.141 4.355 0.982 1.00 96.25 97 SER A C 1
ATOM 741 O O . SER A 1 97 ? -10.156 3.527 0.069 1.00 96.25 97 SER A O 1
ATOM 743 N N . MET A 1 98 ? -9.965 4.032 2.261 1.00 95.81 98 MET A N 1
ATOM 744 C CA . MET A 1 98 ? -9.755 2.676 2.749 1.00 95.81 98 MET A CA 1
ATOM 745 C C . MET A 1 98 ? -10.981 1.808 2.482 1.00 95.81 98 MET A C 1
ATOM 747 O O . MET A 1 98 ? -12.118 2.201 2.737 1.00 95.81 98 MET A O 1
ATOM 751 N N . LYS A 1 99 ? -10.753 0.607 1.963 1.00 96.38 99 LYS A N 1
ATOM 752 C CA . LYS A 1 99 ? -11.765 -0.436 1.803 1.00 96.38 99 LYS A CA 1
ATOM 753 C C . LYS A 1 99 ? -11.525 -1.522 2.841 1.00 96.38 99 LYS A C 1
ATOM 755 O O . LYS A 1 99 ? -10.392 -1.768 3.241 1.00 96.38 99 LYS A O 1
ATOM 760 N N . ALA A 1 100 ? -12.566 -2.2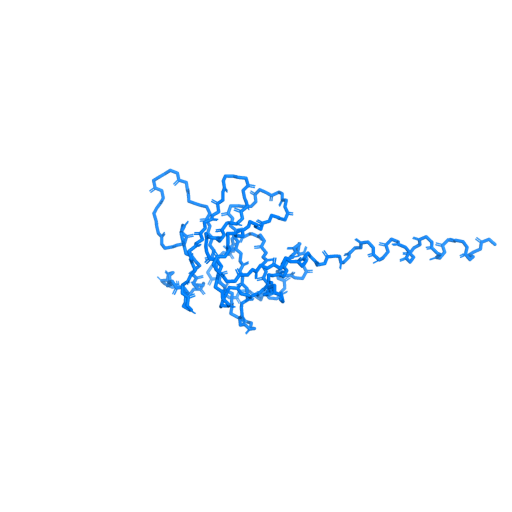74 3.195 1.00 96.19 100 ALA A N 1
ATOM 761 C CA . ALA A 1 100 ? -12.403 -3.456 4.049 1.00 96.19 100 ALA A CA 1
ATOM 762 C C . ALA A 1 100 ? -11.395 -4.460 3.457 1.00 96.19 100 ALA A C 1
ATOM 764 O O . ALA A 1 100 ? -10.638 -5.104 4.174 1.00 96.19 100 ALA A O 1
ATOM 765 N N . THR A 1 101 ? -11.326 -4.523 2.126 1.00 96.00 101 THR A N 1
ATOM 766 C CA . THR A 1 101 ? -10.368 -5.342 1.385 1.00 96.00 101 THR A CA 1
ATOM 767 C C . THR A 1 101 ? -8.953 -4.773 1.384 1.00 96.00 101 THR A C 1
ATOM 769 O O . THR A 1 101 ? -8.123 -5.332 0.691 1.00 96.00 101 THR A O 1
ATOM 772 N N . ASP A 1 102 ? -8.658 -3.661 2.056 1.00 96.19 102 ASP A N 1
ATOM 773 C CA . ASP A 1 102 ? -7.292 -3.143 2.214 1.00 96.19 102 ASP A CA 1
ATOM 774 C C . ASP A 1 102 ? -6.626 -3.635 3.503 1.00 96.19 102 ASP A C 1
ATOM 776 O O . ASP A 1 102 ? -5.426 -3.435 3.681 1.00 96.19 102 ASP A O 1
ATOM 780 N N . VAL A 1 103 ? -7.373 -4.304 4.386 1.00 95.88 103 VAL A N 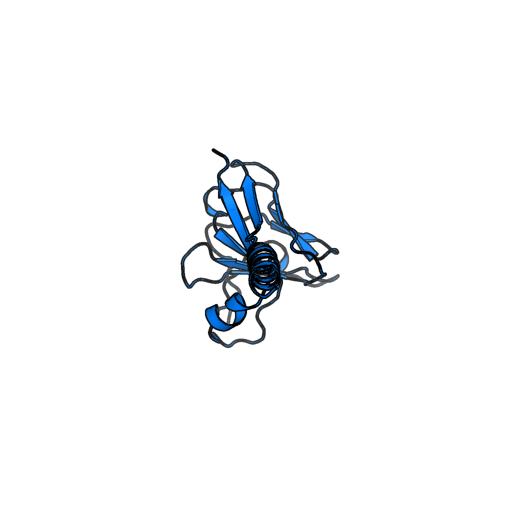1
ATOM 781 C CA . VAL A 1 103 ? -6.826 -4.946 5.587 1.00 95.88 103 VAL A CA 1
ATOM 782 C C . VAL A 1 103 ? -5.742 -5.948 5.200 1.00 95.88 103 VAL A C 1
ATOM 784 O O . VAL A 1 103 ? -5.905 -6.738 4.268 1.00 95.88 103 VAL A O 1
ATOM 787 N N . GLY A 1 104 ? -4.626 -5.911 5.923 1.00 94.00 104 GLY A N 1
ATOM 788 C CA . GLY A 1 104 ? -3.488 -6.775 5.644 1.00 94.00 104 GLY A CA 1
ATOM 789 C C . GLY A 1 104 ? -2.205 -6.331 6.330 1.00 94.00 104 GLY A C 1
ATOM 790 O O . GLY A 1 104 ? -2.192 -5.414 7.158 1.00 94.00 104 GLY A O 1
ATOM 791 N N . LEU A 1 105 ? -1.120 -7.006 5.971 1.00 92.12 105 LEU A N 1
ATOM 792 C CA . LEU A 1 105 ? 0.236 -6.671 6.395 1.00 92.12 105 LEU A CA 1
ATOM 793 C C . LEU A 1 105 ? 0.905 -5.801 5.339 1.00 92.12 105 LEU A C 1
ATOM 795 O O . LEU A 1 105 ? 0.753 -6.058 4.147 1.00 92.12 105 LEU A O 1
ATOM 799 N N . TYR A 1 106 ? 1.638 -4.785 5.778 1.00 91.69 106 TYR A N 1
ATOM 800 C CA . TYR A 1 106 ? 2.295 -3.802 4.925 1.00 91.69 106 TYR A CA 1
ATOM 801 C C . TYR A 1 106 ? 3.764 -3.643 5.303 1.00 91.69 106 TYR A C 1
ATOM 803 O O . TYR A 1 106 ? 4.123 -3.624 6.483 1.00 91.69 106 TYR A O 1
ATOM 811 N N . HIS A 1 107 ? 4.600 -3.487 4.278 1.00 87.62 107 HIS A N 1
ATOM 812 C CA . HIS A 1 107 ? 6.051 -3.378 4.390 1.00 87.62 107 HIS A CA 1
ATOM 813 C C . HIS A 1 107 ? 6.601 -2.396 3.359 1.00 87.62 107 HIS A C 1
ATOM 815 O O . HIS A 1 107 ? 6.066 -2.285 2.254 1.00 87.62 107 HIS A O 1
ATOM 821 N N . THR A 1 108 ? 7.729 -1.772 3.672 1.00 86.94 108 THR A N 1
ATOM 822 C CA . THR A 1 108 ? 8.494 -0.973 2.714 1.00 86.94 108 THR A CA 1
ATOM 823 C C . THR A 1 108 ? 9.395 -1.837 1.817 1.00 86.94 108 THR A C 1
ATOM 825 O O . THR A 1 108 ? 9.892 -2.903 2.204 1.00 86.94 108 THR A O 1
ATOM 828 N N . GLY A 1 109 ? 9.599 -1.377 0.581 1.00 79.19 109 GLY A N 1
ATOM 829 C CA . GLY A 1 109 ? 10.518 -1.938 -0.409 1.00 79.19 109 GLY A CA 1
ATOM 830 C C . GLY A 1 109 ? 9.852 -2.384 -1.717 1.00 79.19 109 GLY A C 1
ATOM 831 O O . GLY A 1 109 ? 8.685 -2.762 -1.769 1.00 79.19 109 GLY A O 1
ATOM 832 N N . GLN A 1 110 ? 10.626 -2.406 -2.803 1.00 66.38 110 GLN A N 1
ATOM 833 C CA . GLN A 1 110 ? 10.195 -2.923 -4.113 1.00 66.38 110 GLN A CA 1
ATOM 834 C C . GLN A 1 110 ? 10.622 -4.389 -4.299 1.00 66.38 110 GLN A C 1
ATOM 836 O O . GLN A 1 110 ? 11.609 -4.801 -3.680 1.00 66.38 110 GLN A O 1
ATOM 841 N N . PRO A 1 111 ? 9.921 -5.207 -5.112 1.00 62.06 111 PRO A N 1
ATOM 842 C CA . PRO A 1 111 ? 10.405 -6.529 -5.523 1.00 62.06 111 PRO A CA 1
ATOM 843 C C . PRO A 1 111 ? 11.815 -6.420 -6.122 1.00 62.06 111 PRO A C 1
ATOM 845 O O . PRO A 1 111 ? 12.023 -5.659 -7.066 1.00 62.06 111 PRO A O 1
ATOM 848 N N . ARG A 1 112 ? 12.798 -7.142 -5.569 1.00 55.44 112 ARG A N 1
ATOM 849 C CA . ARG A 1 112 ? 14.129 -7.255 -6.183 1.00 55.44 112 ARG A CA 1
ATOM 850 C C . ARG A 1 112 ? 14.088 -8.443 -7.144 1.00 55.44 112 ARG A C 1
ATOM 852 O O . ARG A 1 112 ? 14.170 -9.580 -6.706 1.00 55.44 112 ARG A O 1
ATOM 859 N N . GLY A 1 113 ? 13.934 -8.168 -8.438 1.00 51.44 113 GLY A N 1
ATOM 860 C CA . GLY A 1 113 ? 13.955 -9.182 -9.498 1.00 51.44 113 GLY A CA 1
ATOM 861 C C . GLY A 1 113 ? 12.594 -9.795 -9.856 1.00 51.44 113 GLY A C 1
ATOM 862 O O . GLY A 1 113 ? 11.565 -9.478 -9.264 1.00 51.44 113 GLY A O 1
ATOM 863 N N . ASN A 1 114 ? 12.617 -10.667 -10.870 1.00 45.25 114 ASN A N 1
ATOM 864 C CA . ASN A 1 114 ? 11.449 -11.389 -11.403 1.00 45.25 114 ASN A CA 1
ATOM 865 C C . ASN A 1 114 ? 11.184 -12.711 -10.666 1.00 45.25 114 ASN A C 1
ATOM 867 O O . ASN A 1 114 ? 10.261 -13.443 -11.021 1.00 45.25 114 ASN A O 1
ATOM 871 N N . ALA A 1 115 ? 12.037 -13.062 -9.703 1.00 42.84 115 ALA A N 1
ATOM 872 C CA . ALA A 1 115 ? 11.950 -14.339 -9.029 1.00 42.84 115 ALA A CA 1
ATOM 873 C C . ALA A 1 115 ? 10.851 -14.287 -7.958 1.00 42.84 115 ALA A C 1
ATOM 875 O O . ALA A 1 115 ? 10.813 -13.334 -7.172 1.00 42.84 115 ALA A O 1
ATOM 876 N N . PRO A 1 116 ? 10.008 -15.327 -7.852 1.00 47.41 116 PRO A N 1
ATOM 877 C CA . PRO A 1 116 ? 9.266 -15.620 -6.635 1.00 47.41 116 PRO A CA 1
ATOM 878 C C . PRO A 1 116 ? 10.263 -16.123 -5.574 1.00 47.41 116 PRO A C 1
ATOM 880 O O . PRO A 1 116 ? 10.158 -17.241 -5.081 1.00 47.41 116 PRO A O 1
ATOM 883 N N . GLU A 1 117 ? 11.309 -15.344 -5.290 1.00 46.47 117 GLU A N 1
ATOM 884 C CA . GLU A 1 117 ? 12.213 -15.630 -4.186 1.00 46.47 117 GLU A CA 1
ATOM 885 C C . GLU A 1 117 ? 11.421 -15.495 -2.899 1.00 46.47 117 GLU A C 1
ATOM 887 O O . GLU A 1 117 ? 10.677 -14.527 -2.731 1.00 46.47 117 GLU A O 1
ATOM 892 N N . ASP A 1 118 ? 11.580 -16.512 -2.050 1.00 49.34 118 ASP A N 1
ATOM 893 C CA . ASP A 1 118 ? 10.866 -16.765 -0.808 1.00 49.34 118 ASP A CA 1
ATOM 894 C C . ASP A 1 118 ? 10.480 -15.465 -0.105 1.00 49.34 118 ASP A C 1
ATOM 896 O O . ASP A 1 118 ? 11.232 -14.853 0.659 1.00 49.34 118 ASP A O 1
ATOM 900 N N . VAL A 1 119 ? 9.270 -15.035 -0.435 1.00 51.22 119 VAL A N 1
ATOM 901 C CA . VAL A 1 119 ? 8.671 -13.769 -0.055 1.00 51.22 119 VAL A CA 1
ATOM 902 C C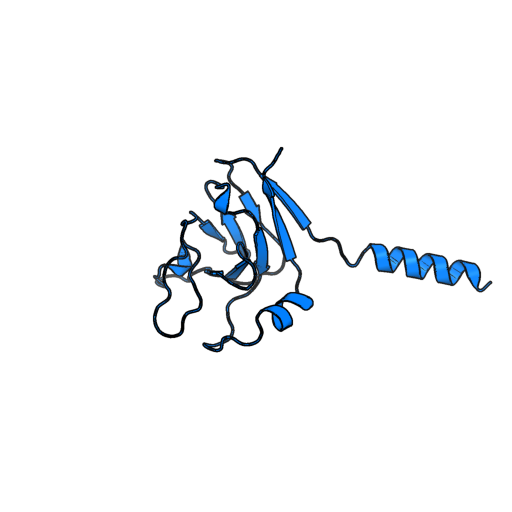 . VAL A 1 119 ? 8.654 -13.658 1.482 1.00 51.22 119 VAL A C 1
ATOM 904 O O . VAL A 1 119 ? 8.911 -12.588 2.034 1.00 51.22 119 VAL A O 1
ATOM 907 N N . PHE A 1 120 ? 8.535 -14.803 2.169 1.00 45.53 120 PHE A N 1
ATOM 908 C CA . PHE A 1 120 ? 8.606 -14.936 3.622 1.00 45.53 120 PHE A CA 1
ATOM 909 C C . PHE A 1 120 ? 10.010 -14.730 4.205 1.00 45.53 120 PHE A C 1
ATOM 911 O O . PHE A 1 120 ? 10.131 -14.221 5.322 1.00 45.53 120 PHE A O 1
ATOM 918 N N . SER A 1 121 ? 11.076 -15.092 3.485 1.00 49.94 121 SER A N 1
ATOM 919 C CA . SER A 1 121 ? 12.457 -14.866 3.940 1.00 49.94 121 SER A CA 1
ATOM 920 C C . SER A 1 121 ? 12.808 -13.373 3.981 1.00 49.94 121 SER A C 1
ATOM 922 O O . SER A 1 121 ? 13.458 -12.915 4.922 1.00 49.94 121 SER A O 1
ATOM 924 N N . TYR A 1 122 ? 12.293 -12.591 3.024 1.00 52.94 122 TYR A N 1
ATOM 925 C CA . TYR A 1 122 ? 12.475 -11.138 2.979 1.00 52.94 122 TYR A CA 1
ATOM 926 C C . TYR A 1 122 ? 11.660 -10.416 4.065 1.00 52.94 122 TYR A C 1
ATOM 928 O O . TYR A 1 122 ? 12.122 -9.425 4.631 1.00 52.94 122 TYR A O 1
ATOM 936 N N . PHE A 1 123 ? 10.464 -10.919 4.391 1.00 54.81 123 PHE A N 1
ATOM 937 C CA . PHE A 1 123 ? 9.573 -10.297 5.377 1.00 54.81 123 PHE A CA 1
ATOM 938 C C . PHE A 1 123 ? 10.045 -10.402 6.825 1.00 54.81 123 PHE A C 1
ATOM 940 O O . PHE A 1 123 ? 9.703 -9.544 7.635 1.00 54.81 123 PHE A O 1
ATOM 947 N N . ARG A 1 124 ? 10.841 -11.419 7.171 1.00 56.41 124 ARG A N 1
ATOM 948 C CA . ARG A 1 124 ? 11.176 -11.705 8.575 1.00 56.41 124 ARG A CA 1
ATOM 949 C C . ARG A 1 124 ? 12.021 -10.617 9.250 1.00 56.41 124 ARG A C 1
ATOM 951 O O . ARG A 1 124 ? 11.956 -10.478 10.465 1.00 56.41 124 ARG A O 1
ATOM 958 N N . ASN A 1 125 ? 12.789 -9.849 8.475 1.00 62.25 125 ASN A N 1
ATOM 959 C CA . ASN A 1 125 ? 13.810 -8.939 9.007 1.00 62.25 125 ASN A CA 1
ATOM 960 C C . ASN A 1 125 ? 13.532 -7.449 8.736 1.00 62.25 125 ASN A C 1
ATOM 962 O O . ASN A 1 125 ? 14.416 -6.626 8.970 1.00 62.25 125 ASN A O 1
ATOM 966 N N . ARG A 1 126 ? 12.349 -7.079 8.221 1.00 70.94 126 ARG A N 1
ATOM 967 C CA . ARG A 1 126 ? 11.994 -5.671 7.964 1.00 70.94 126 ARG A CA 1
ATOM 968 C C . ARG A 1 126 ? 10.851 -5.188 8.855 1.00 70.94 126 ARG A C 1
ATOM 970 O O . ARG A 1 126 ? 9.972 -5.989 9.179 1.00 70.94 126 ARG A O 1
ATOM 977 N N . PRO A 1 127 ? 10.831 -3.888 9.214 1.00 79.88 127 PRO A N 1
ATOM 978 C CA . PRO A 1 127 ? 9.682 -3.279 9.866 1.00 79.88 127 PRO A CA 1
ATOM 979 C C . PRO A 1 127 ? 8.409 -3.541 9.071 1.00 79.88 127 PRO A C 1
ATOM 981 O O . PRO A 1 127 ? 8.414 -3.573 7.835 1.00 79.88 127 PRO A O 1
A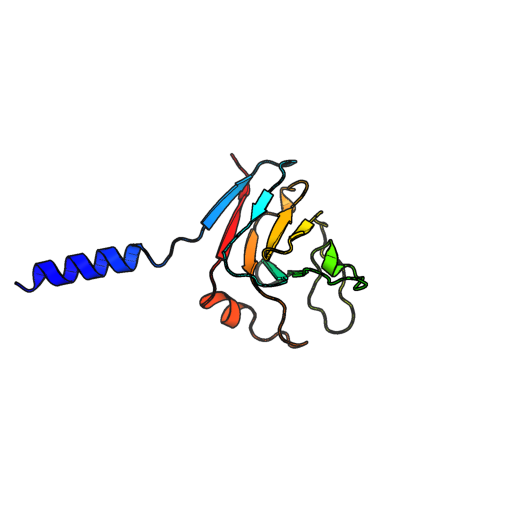TOM 984 N N . TRP A 1 128 ? 7.321 -3.740 9.798 1.00 84.25 128 TRP A N 1
ATOM 985 C CA . TRP A 1 128 ? 6.026 -4.020 9.218 1.00 84.25 128 TRP A CA 1
ATOM 986 C C . TRP A 1 128 ? 4.919 -3.442 10.073 1.00 84.25 128 TRP A C 1
ATOM 988 O O . TRP A 1 128 ? 5.080 -3.235 11.280 1.00 84.25 128 TRP A O 1
ATOM 998 N N . LEU A 1 129 ? 3.791 -3.181 9.427 1.00 91.06 129 LEU A N 1
ATOM 999 C CA . LEU A 1 129 ? 2.578 -2.753 10.099 1.00 91.06 129 LEU A CA 1
ATOM 1000 C C . LEU A 1 129 ? 1.382 -3.565 9.623 1.00 91.06 129 LEU A C 1
ATOM 1002 O O . LEU A 1 129 ? 1.354 -4.075 8.503 1.00 91.06 129 LEU A O 1
ATOM 1006 N N . SER A 1 130 ? 0.391 -3.684 10.493 1.00 92.44 130 SER A N 1
ATOM 1007 C CA . SER A 1 130 ? -0.907 -4.265 10.184 1.00 92.44 130 SER A CA 1
ATOM 1008 C C . SER A 1 130 ? -1.919 -3.138 10.032 1.00 92.44 130 SER A C 1
ATOM 1010 O O . SER A 1 130 ? -2.080 -2.333 10.949 1.00 92.44 130 SER A O 1
ATOM 1012 N N . LEU A 1 131 ? -2.599 -3.081 8.886 1.00 95.00 131 LEU A N 1
ATOM 1013 C CA . LEU A 1 131 ? -3.787 -2.250 8.711 1.00 95.00 131 LEU A CA 1
ATOM 1014 C C . LEU A 1 131 ? -5.016 -3.094 9.038 1.00 95.00 131 LEU A C 1
ATOM 1016 O O . LEU A 1 131 ? -5.219 -4.146 8.433 1.00 95.00 131 LEU A O 1
ATOM 1020 N N . GLN A 1 132 ? -5.831 -2.618 9.969 1.00 95.81 132 GLN A N 1
ATOM 1021 C CA . GLN A 1 132 ? -7.024 -3.290 10.470 1.00 95.81 132 GLN A CA 1
ATOM 1022 C C . GLN A 1 132 ? -8.237 -2.368 10.367 1.00 95.81 132 GLN A C 1
ATOM 1024 O O . GLN A 1 132 ? -8.109 -1.141 10.335 1.00 95.81 132 GLN A O 1
ATOM 1029 N N . LEU A 1 133 ? -9.425 -2.969 10.333 1.00 95.50 133 LEU A N 1
ATOM 1030 C CA . LEU A 1 133 ? -10.659 -2.208 10.467 1.00 95.50 133 LEU A CA 1
ATOM 1031 C C . LEU A 1 133 ? -10.728 -1.590 11.864 1.00 95.50 133 LEU A C 1
ATOM 1033 O O . LEU A 1 133 ? -10.367 -2.212 12.864 1.00 95.50 133 LEU A O 1
ATOM 1037 N N . LYS A 1 134 ? -11.167 -0.338 11.907 1.00 92.50 134 LYS A N 1
ATOM 1038 C CA . LYS A 1 134 ? -11.588 0.310 13.139 1.00 92.50 134 LYS A CA 1
ATOM 1039 C C . LYS A 1 134 ? -12.949 -0.260 13.531 1.00 92.50 134 LYS A C 1
ATOM 1041 O O . LYS A 1 134 ? -13.845 -0.302 12.689 1.00 92.50 134 LYS A O 1
ATOM 1046 N N . ASP A 1 135 ? -13.033 -0.720 14.773 1.00 80.25 135 ASP A N 1
ATOM 1047 C CA . ASP A 1 135 ? -14.266 -1.210 15.394 1.00 80.25 135 ASP A CA 1
ATOM 1048 C C . ASP A 1 135 ? -15.317 -0.094 15.517 1.00 80.25 135 ASP A C 1
ATOM 1050 O O . ASP A 1 135 ? -14.912 1.073 15.762 1.00 80.25 135 ASP A O 1
#

Radius of gyration: 17.18 Å; chains: 1; bounding box: 38×29×60 Å

Organism: Heligmosomoides polygyrus (NCBI:txid6339)

Sequence (135 aa):
MIFRSCLLLSAVACYTSTALNVKAAVGERVTLDLGAGDDGWRRERVRGLVEFIKRCGPGETGPHCTNFVLPVPYERRVAEPRSDAYVTESGALVIRSMKATDVGLYHTGQPRGNAPEDVFSYFRNRPWLSLQLKD

Foldseek 3Di:
DPVVVVVVVVVVVVVPDDAAEAADAFFDKDKADPADDFQKKWWDLDPLWIWMAGPDDVPDDDCSAQWTFGLAQPDGHGDPPTFGWHADRRRIIIGNGDDQSVWTKMFGYDDDDSDPPVPVVVPPPGHIHTYHYDD